Protein AF-A0A6G2VML5-F1 (afdb_monomer_lite)

Structure (mmCIF, N/CA/C/O backbone):
data_AF-A0A6G2VML5-F1
#
_entry.id   AF-A0A6G2VML5-F1
#
loop_
_atom_site.group_PDB
_atom_site.id
_atom_site.type_symbol
_atom_site.label_atom_id
_atom_site.label_alt_id
_atom_site.label_comp_id
_atom_site.label_asym_id
_atom_site.label_entity_id
_atom_site.label_seq_id
_atom_site.pdbx_PDB_ins_code
_atom_site.Cartn_x
_atom_site.Cartn_y
_atom_site.Cartn_z
_atom_site.occupancy
_atom_site.B_iso_or_equiv
_atom_site.auth_seq_id
_atom_site.auth_comp_id
_atom_site.auth_asym_id
_atom_site.auth_atom_id
_atom_site.pdbx_PDB_model_num
ATOM 1 N N . MET A 1 1 ? -10.373 12.331 3.308 1.00 63.06 1 MET A N 1
ATOM 2 C CA . MET A 1 1 ? -8.953 11.933 3.140 1.00 63.06 1 MET A CA 1
ATOM 3 C C . MET A 1 1 ? -8.837 10.453 2.807 1.00 63.06 1 MET A C 1
ATOM 5 O O . MET A 1 1 ? -8.135 10.138 1.860 1.00 63.06 1 MET A O 1
ATOM 9 N N . THR A 1 2 ? -9.532 9.562 3.528 1.00 75.50 2 THR A N 1
ATOM 10 C CA . THR A 1 2 ? -9.584 8.127 3.188 1.00 75.50 2 THR A CA 1
ATOM 11 C C . THR A 1 2 ? -10.146 7.886 1.785 1.00 75.50 2 THR A C 1
ATOM 13 O O . THR A 1 2 ? -9.467 7.240 1.001 1.00 75.50 2 THR A O 1
ATOM 16 N N . ASP A 1 3 ? -11.272 8.512 1.429 1.00 78.31 3 ASP A N 1
ATOM 17 C CA . ASP A 1 3 ? -11.913 8.348 0.109 1.00 78.31 3 ASP A CA 1
ATOM 18 C C . ASP A 1 3 ? -10.966 8.708 -1.051 1.00 78.31 3 ASP A C 1
ATOM 20 O O . ASP A 1 3 ? -10.845 7.991 -2.034 1.00 78.31 3 ASP A O 1
ATOM 24 N N . THR A 1 4 ? -10.180 9.777 -0.889 1.00 89.25 4 THR A N 1
ATOM 25 C CA . THR A 1 4 ? -9.179 10.193 -1.883 1.00 89.25 4 THR A CA 1
ATOM 26 C C . THR A 1 4 ? -8.048 9.174 -2.046 1.00 89.25 4 THR A C 1
ATOM 28 O O . THR A 1 4 ? -7.523 9.011 -3.144 1.00 89.25 4 THR A O 1
ATOM 31 N N . LEU A 1 5 ? -7.638 8.507 -0.964 1.00 92.62 5 LEU A N 1
ATOM 32 C CA . LEU A 1 5 ? -6.581 7.496 -1.004 1.00 92.62 5 LEU A CA 1
ATOM 33 C C . LEU A 1 5 ? -7.091 6.168 -1.576 1.00 92.62 5 LEU A C 1
ATOM 35 O O . LEU A 1 5 ? -6.354 5.511 -2.305 1.00 92.62 5 LEU A O 1
ATOM 39 N N . GLU A 1 6 ? -8.341 5.807 -1.289 1.00 93.62 6 GLU A N 1
ATOM 40 C CA . GLU A 1 6 ? -9.025 4.662 -1.901 1.00 93.62 6 GLU A CA 1
ATOM 41 C C . GLU A 1 6 ? -9.115 4.844 -3.422 1.00 93.62 6 GLU A C 1
ATOM 43 O O . GLU A 1 6 ? -8.629 3.992 -4.164 1.00 93.62 6 GLU A O 1
ATOM 48 N N . ASP A 1 7 ? -9.552 6.018 -3.886 1.00 95.31 7 ASP A N 1
ATOM 49 C CA . ASP A 1 7 ? -9.582 6.359 -5.313 1.00 95.31 7 ASP A CA 1
ATOM 50 C C . ASP A 1 7 ? -8.197 6.287 -5.983 1.00 95.31 7 ASP A C 1
ATOM 52 O O . ASP A 1 7 ? -8.056 5.869 -7.137 1.00 95.31 7 ASP A O 1
ATOM 56 N N . VAL A 1 8 ? -7.150 6.750 -5.290 1.00 95.44 8 VAL A N 1
ATOM 57 C CA . VAL A 1 8 ? -5.769 6.676 -5.792 1.00 95.44 8 VAL A CA 1
ATOM 58 C C . VAL A 1 8 ? -5.306 5.226 -5.878 1.00 95.44 8 VAL A C 1
ATOM 60 O O . VAL A 1 8 ? -4.701 4.856 -6.884 1.00 95.44 8 VAL A O 1
ATOM 63 N N . LEU A 1 9 ? -5.594 4.412 -4.863 1.00 96.06 9 LEU A N 1
ATOM 64 C CA . LEU A 1 9 ? -5.232 3.000 -4.846 1.00 96.06 9 LEU A CA 1
ATOM 65 C C . LEU A 1 9 ? -5.951 2.223 -5.956 1.00 96.06 9 LEU A C 1
ATOM 67 O O . LEU A 1 9 ? -5.318 1.405 -6.623 1.00 96.06 9 LEU A O 1
ATOM 71 N N . ASP A 1 10 ? -7.225 2.505 -6.211 1.00 96.69 10 ASP A N 1
ATOM 72 C CA . ASP A 1 10 ? -7.981 1.844 -7.277 1.00 96.69 10 ASP A CA 1
ATOM 73 C C . ASP A 1 10 ? -7.445 2.208 -8.664 1.00 96.69 10 ASP A C 1
ATOM 75 O O . ASP A 1 10 ? -7.215 1.328 -9.499 1.00 96.69 10 ASP A O 1
ATOM 79 N N . ARG A 1 11 ? -7.125 3.489 -8.895 1.00 96.56 11 ARG A N 1
ATOM 80 C CA . ARG A 1 11 ? -6.435 3.912 -10.125 1.00 96.56 11 ARG A CA 1
ATOM 81 C C . ARG A 1 11 ? -5.059 3.266 -10.262 1.00 96.56 11 ARG A C 1
ATOM 83 O O . ARG A 1 11 ? -4.695 2.843 -11.357 1.00 96.56 11 ARG A O 1
ATOM 90 N N . ALA A 1 12 ? -4.302 3.173 -9.171 1.00 95.81 12 ALA A N 1
ATOM 91 C CA . ALA A 1 12 ? -2.993 2.534 -9.162 1.00 95.81 12 ALA A CA 1
ATOM 92 C C . ALA A 1 12 ? -3.096 1.043 -9.513 1.00 95.81 12 ALA A C 1
ATOM 94 O O . ALA A 1 12 ? -2.361 0.573 -10.372 1.00 95.81 12 ALA A O 1
ATOM 95 N N . ARG A 1 13 ? -4.051 0.309 -8.933 1.00 95.00 13 ARG A N 1
ATOM 96 C CA . ARG A 1 13 ? -4.291 -1.111 -9.244 1.00 95.00 13 ARG A CA 1
ATOM 97 C C . ARG A 1 13 ? -4.687 -1.350 -10.700 1.00 95.00 13 ARG A C 1
ATOM 99 O O . ARG A 1 13 ? -4.361 -2.401 -11.238 1.00 95.00 13 ARG A O 1
ATOM 106 N N . ALA A 1 14 ? -5.376 -0.395 -11.322 1.00 95.88 14 ALA A N 1
ATOM 107 C CA . ALA A 1 14 ? -5.757 -0.479 -12.729 1.00 95.88 14 ALA A CA 1
ATOM 108 C C . ALA A 1 14 ? -4.618 -0.101 -13.694 1.00 95.88 14 ALA A C 1
ATOM 110 O O . ALA A 1 14 ? -4.573 -0.613 -14.810 1.00 95.88 14 ALA A O 1
ATOM 111 N N . GLY A 1 15 ? -3.735 0.821 -13.294 1.00 95.88 15 GLY A N 1
ATOM 112 C CA . GLY A 1 15 ? -2.729 1.417 -14.183 1.00 95.88 15 GLY A CA 1
ATOM 113 C C . GLY A 1 15 ? -1.291 0.939 -13.981 1.00 95.88 15 GLY A C 1
ATOM 114 O O . GLY A 1 15 ? -0.473 1.108 -14.881 1.00 95.88 15 GLY A O 1
ATOM 115 N N . ILE A 1 16 ? -0.963 0.373 -12.820 1.00 97.25 16 ILE A N 1
ATOM 116 C CA . ILE A 1 16 ? 0.393 -0.069 -12.484 1.00 97.25 16 ILE A CA 1
ATOM 117 C C . ILE A 1 16 ? 0.533 -1.563 -12.767 1.00 97.25 16 ILE A C 1
ATOM 119 O O . ILE A 1 16 ? -0.226 -2.382 -12.247 1.00 97.25 16 ILE A O 1
ATOM 123 N N . ASP A 1 17 ? 1.558 -1.925 -13.537 1.00 95.50 17 ASP A N 1
ATOM 124 C CA . ASP A 1 17 ? 1.925 -3.322 -13.744 1.00 95.50 17 ASP A CA 1
ATOM 125 C C . ASP A 1 17 ? 2.577 -3.909 -12.482 1.00 95.50 17 ASP A C 1
ATOM 127 O O . ASP A 1 17 ? 3.747 -3.671 -12.176 1.00 95.50 17 ASP A O 1
ATOM 131 N N . ARG A 1 18 ? 1.804 -4.710 -11.744 1.00 93.69 18 ARG A N 1
ATOM 132 C CA . ARG A 1 18 ? 2.261 -5.404 -10.530 1.00 93.69 18 ARG A CA 1
ATOM 133 C C . ARG A 1 18 ? 3.188 -6.589 -10.809 1.00 93.69 18 ARG A C 1
ATOM 135 O O . ARG A 1 18 ? 3.782 -7.125 -9.876 1.00 93.69 18 ARG A O 1
ATOM 142 N N . SER A 1 19 ? 3.333 -7.014 -12.065 1.00 95.06 19 SER A N 1
ATOM 143 C CA . SER A 1 19 ? 4.344 -8.013 -12.428 1.00 95.06 19 SER A CA 1
ATOM 144 C C . SER A 1 19 ? 5.765 -7.434 -12.351 1.00 95.06 19 SER A C 1
ATOM 146 O O . SER A 1 19 ? 6.741 -8.166 -12.136 1.00 95.06 19 SER A O 1
ATOM 148 N N . GLU A 1 20 ? 5.891 -6.106 -12.441 1.00 95.94 20 GLU A N 1
ATOM 149 C CA . GLU A 1 20 ? 7.138 -5.400 -12.205 1.00 95.94 20 GLU A CA 1
ATOM 150 C C . GLU A 1 20 ? 7.365 -5.114 -10.720 1.00 95.94 20 GLU A C 1
ATOM 152 O O . GLU A 1 20 ? 6.481 -4.688 -9.981 1.00 95.94 20 GLU A O 1
ATOM 157 N N . ALA A 1 21 ? 8.615 -5.272 -10.278 1.00 97.00 21 ALA A N 1
ATOM 158 C CA . ALA A 1 21 ? 8.980 -5.070 -8.879 1.00 97.00 21 ALA A CA 1
ATOM 159 C C . ALA A 1 21 ? 8.771 -3.618 -8.404 1.00 97.00 21 ALA A C 1
ATOM 161 O O . ALA A 1 21 ? 8.423 -3.393 -7.250 1.00 97.00 21 ALA A O 1
ATOM 162 N N . LEU A 1 22 ? 8.965 -2.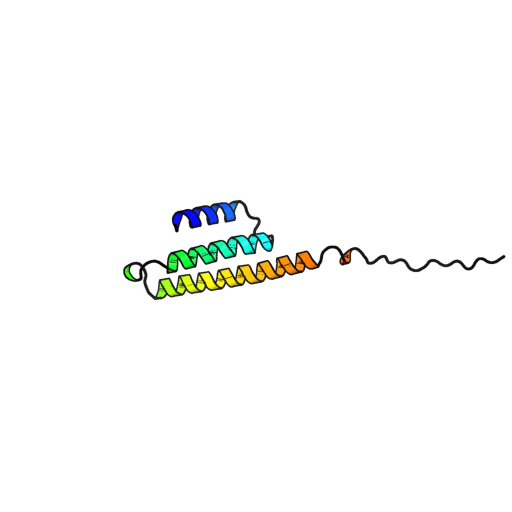627 -9.283 1.00 97.19 22 LEU A N 1
ATOM 163 C CA . LEU A 1 22 ? 8.682 -1.232 -8.942 1.00 97.19 22 LEU A CA 1
ATOM 164 C C . LEU A 1 22 ? 7.173 -0.986 -8.824 1.00 97.19 22 LEU A C 1
ATOM 166 O O . LEU A 1 22 ? 6.743 -0.317 -7.887 1.00 97.19 22 LEU A O 1
ATOM 170 N N . GLY A 1 2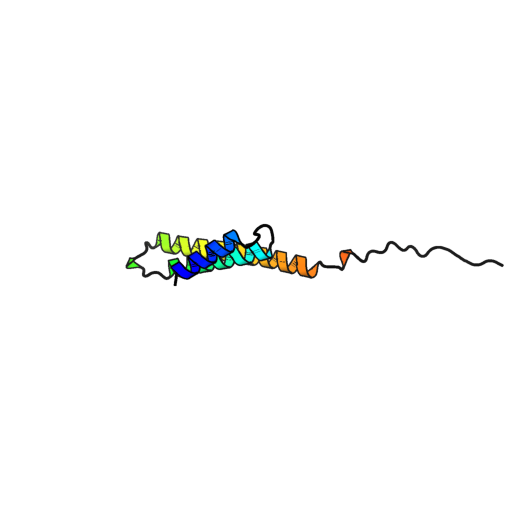3 ? 6.382 -1.562 -9.732 1.00 97.50 23 GLY A N 1
ATOM 171 C CA . GLY A 1 23 ? 4.930 -1.444 -9.697 1.00 97.50 23 GLY A CA 1
ATOM 172 C C . GLY A 1 23 ? 4.317 -2.087 -8.452 1.00 97.50 23 GLY A C 1
ATOM 173 O O . GLY A 1 23 ? 3.518 -1.458 -7.758 1.00 97.50 23 GLY A O 1
ATOM 174 N N . GLU A 1 24 ? 4.766 -3.290 -8.087 1.00 98.31 24 GLU A N 1
ATOM 175 C CA . GLU A 1 24 ? 4.349 -3.941 -6.839 1.00 98.31 24 GLU A CA 1
ATOM 176 C C . GLU A 1 24 ? 4.717 -3.101 -5.608 1.00 98.31 24 GLU A C 1
ATOM 178 O O . GLU A 1 24 ? 3.900 -2.941 -4.701 1.00 98.31 24 GLU A O 1
ATOM 183 N N . ALA A 1 25 ? 5.914 -2.500 -5.586 1.00 98.38 25 ALA A N 1
ATOM 184 C CA . ALA A 1 25 ? 6.319 -1.631 -4.486 1.00 98.38 25 ALA A CA 1
ATOM 185 C C . ALA A 1 25 ? 5.396 -0.412 -4.336 1.00 98.38 25 ALA A C 1
ATOM 187 O O . ALA A 1 25 ? 5.001 -0.075 -3.220 1.00 98.38 25 ALA A O 1
ATOM 188 N N . GLN A 1 26 ? 5.026 0.231 -5.445 1.00 98.19 26 GLN A N 1
ATOM 189 C CA . GLN A 1 26 ? 4.139 1.396 -5.445 1.00 98.19 26 GLN A CA 1
ATOM 190 C C . GLN A 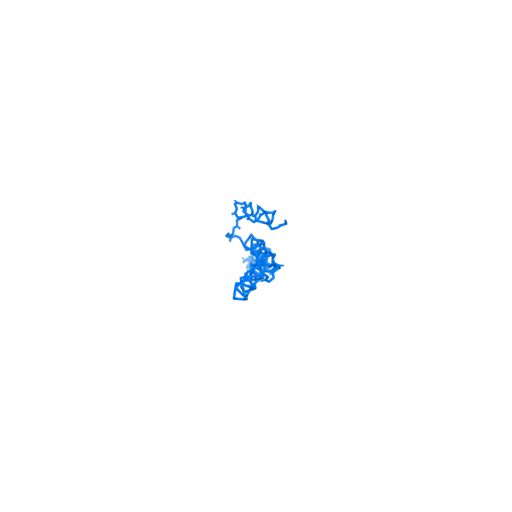1 26 ? 2.746 1.054 -4.904 1.00 98.19 26 GLN A C 1
ATOM 192 O O . GLN A 1 26 ? 2.238 1.761 -4.032 1.00 98.19 26 GLN A O 1
ATOM 197 N N . VAL A 1 27 ? 2.146 -0.042 -5.378 1.00 98.25 27 VAL A N 1
ATOM 198 C CA . VAL A 1 27 ? 0.819 -0.478 -4.914 1.00 98.25 27 VAL A CA 1
ATOM 199 C C . VAL A 1 27 ? 0.861 -0.859 -3.434 1.00 98.25 27 VAL A C 1
ATOM 201 O O . VAL A 1 27 ? 0.020 -0.394 -2.666 1.00 98.25 27 VAL A O 1
ATOM 204 N N . ALA A 1 28 ? 1.876 -1.610 -3.003 1.00 98.44 28 ALA A N 1
ATOM 205 C CA . ALA A 1 28 ? 2.021 -2.016 -1.608 1.00 98.44 28 ALA A CA 1
ATOM 206 C C . ALA A 1 28 ? 2.198 -0.817 -0.649 1.00 98.44 28 ALA A C 1
ATOM 208 O O . ALA A 1 28 ? 1.666 -0.829 0.462 1.00 98.44 28 ALA A O 1
ATOM 209 N N . VAL A 1 29 ? 2.881 0.259 -1.066 1.00 98.50 29 VAL A N 1
ATOM 210 C CA . VAL A 1 29 ? 2.966 1.502 -0.269 1.00 98.50 29 VAL A CA 1
ATOM 211 C C . VAL A 1 29 ? 1.592 2.150 -0.092 1.00 98.50 29 VAL A C 1
ATOM 213 O O . VAL A 1 29 ? 1.260 2.589 1.010 1.00 98.50 29 VAL A O 1
ATOM 216 N N . LEU A 1 30 ? 0.781 2.202 -1.151 1.00 98.00 30 LEU A N 1
ATOM 217 C CA . LEU A 1 30 ? -0.566 2.774 -1.086 1.00 98.00 30 LEU A CA 1
ATOM 218 C C . LEU A 1 30 ? -1.497 1.931 -0.204 1.00 98.00 30 LEU A C 1
ATOM 220 O O . LEU A 1 30 ? -2.257 2.489 0.586 1.00 98.00 30 LEU A O 1
ATOM 224 N N . GLU A 1 31 ? -1.396 0.603 -0.280 1.00 98.00 31 GLU A N 1
ATOM 225 C CA . GLU A 1 31 ? -2.128 -0.317 0.599 1.00 98.00 31 GLU A CA 1
ATOM 226 C C . GLU A 1 31 ? -1.733 -0.112 2.069 1.00 98.00 31 GLU A C 1
ATOM 228 O O . GLU A 1 31 ? -2.607 0.014 2.927 1.00 98.00 31 GLU A O 1
ATOM 233 N N . ALA A 1 32 ? -0.434 0.022 2.361 1.00 98.38 32 ALA A N 1
ATOM 234 C CA . ALA A 1 32 ? 0.040 0.327 3.710 1.00 98.38 32 ALA A CA 1
ATOM 235 C C . ALA A 1 32 ? -0.501 1.669 4.227 1.00 98.38 32 ALA A C 1
ATOM 237 O O . ALA A 1 32 ? -0.987 1.756 5.357 1.00 98.38 32 ALA A O 1
ATOM 238 N N . ALA A 1 33 ? -0.439 2.712 3.396 1.00 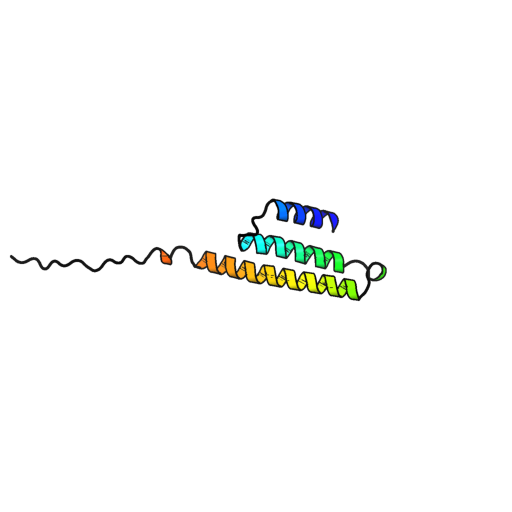97.44 33 ALA A N 1
ATOM 239 C CA . ALA A 1 33 ? -0.957 4.030 3.739 1.00 97.44 33 ALA A CA 1
ATOM 240 C C . ALA A 1 33 ? -2.463 3.980 4.035 1.00 97.44 33 ALA A C 1
ATOM 242 O O . ALA A 1 33 ? -2.918 4.593 5.002 1.00 97.44 33 ALA A O 1
ATOM 243 N N . LEU A 1 34 ? -3.232 3.220 3.249 1.00 96.56 34 LEU A N 1
ATOM 244 C CA . LEU A 1 34 ? -4.669 3.078 3.450 1.00 96.56 34 LEU A CA 1
ATOM 245 C C . LEU A 1 34 ? -4.990 2.382 4.776 1.00 96.56 34 LEU A C 1
ATOM 247 O O . LEU A 1 34 ? -5.818 2.894 5.535 1.00 96.56 34 LEU A O 1
ATOM 251 N N . SER A 1 35 ? -4.318 1.272 5.091 1.00 97.00 35 SER A N 1
ATOM 252 C CA . SER A 1 35 ? -4.521 0.573 6.366 1.00 97.00 35 SER A CA 1
ATOM 253 C C . SER A 1 35 ? -4.158 1.461 7.565 1.00 97.00 35 SER A C 1
ATOM 255 O O . SER A 1 35 ? -4.909 1.496 8.537 1.00 97.00 35 SER A O 1
ATOM 257 N N . LEU A 1 36 ? -3.093 2.272 7.482 1.00 96.25 36 LEU A N 1
ATOM 258 C CA . LEU A 1 36 ? -2.733 3.239 8.533 1.00 96.25 36 LEU A CA 1
ATOM 259 C C . LEU A 1 36 ? -3.765 4.362 8.693 1.00 96.25 36 LEU A C 1
ATOM 261 O O . LEU A 1 36 ? -4.140 4.707 9.814 1.00 96.25 36 LEU A O 1
ATOM 265 N N . VAL A 1 37 ? -4.258 4.923 7.587 1.00 94.94 37 VAL A N 1
ATOM 266 C CA . VAL A 1 37 ? -5.312 5.949 7.626 1.00 94.94 37 VAL A CA 1
ATOM 267 C C . VAL A 1 37 ? -6.589 5.376 8.241 1.00 94.94 37 VAL A C 1
ATOM 269 O O . VAL A 1 37 ? -7.224 6.041 9.059 1.00 94.94 37 VAL A O 1
ATOM 272 N N . ARG A 1 38 ? -6.957 4.136 7.905 1.00 92.88 38 ARG A N 1
ATOM 273 C CA . ARG A 1 38 ? -8.102 3.449 8.519 1.00 92.88 38 ARG A CA 1
ATOM 274 C C . ARG A 1 38 ? -7.878 3.181 10.010 1.00 92.88 38 ARG A C 1
ATOM 276 O O . ARG A 1 38 ? -8.804 3.403 10.783 1.00 92.88 38 ARG A O 1
ATOM 283 N N . ALA A 1 39 ? -6.668 2.792 10.416 1.00 92.62 39 ALA A N 1
ATOM 284 C CA . ALA A 1 39 ? -6.310 2.573 11.821 1.00 92.62 39 ALA A CA 1
ATOM 285 C C . ALA A 1 39 ? -6.315 3.875 12.642 1.00 92.62 39 ALA A C 1
ATOM 287 O O . ALA A 1 39 ? -6.593 3.860 13.833 1.00 92.62 39 ALA A O 1
ATOM 288 N N . SER A 1 40 ? -6.061 5.026 12.011 1.00 90.44 40 SER A N 1
ATOM 289 C CA . SER A 1 40 ? -6.111 6.331 12.688 1.00 90.44 40 SER A CA 1
ATOM 290 C C . SER A 1 40 ? -7.527 6.808 13.046 1.00 90.44 40 SER A C 1
ATOM 292 O O . SER A 1 40 ? -7.684 7.870 13.654 1.00 90.44 40 SER A O 1
ATOM 294 N N . ARG A 1 41 ? -8.573 6.058 12.664 1.00 86.12 41 ARG A N 1
ATOM 295 C CA . ARG A 1 41 ? -9.955 6.394 13.020 1.00 86.12 41 ARG A CA 1
ATOM 296 C C . ARG A 1 41 ? -10.148 6.324 14.544 1.00 86.12 41 ARG A C 1
ATOM 298 O O . ARG A 1 41 ? -9.495 5.529 15.214 1.00 86.12 41 ARG A O 1
ATOM 305 N N . PRO A 1 42 ? -11.038 7.156 15.118 1.00 79.06 42 PRO A N 1
ATOM 306 C CA . PRO A 1 42 ? -11.219 7.222 16.565 1.00 79.06 42 PRO A CA 1
ATOM 307 C C . PRO A 1 42 ? -11.558 5.849 17.175 1.00 79.06 42 PRO A C 1
ATOM 309 O O . PRO A 1 42 ? -12.362 5.128 16.586 1.00 79.06 42 PRO A O 1
ATOM 312 N N . PRO A 1 43 ? -11.069 5.514 18.386 1.00 66.75 43 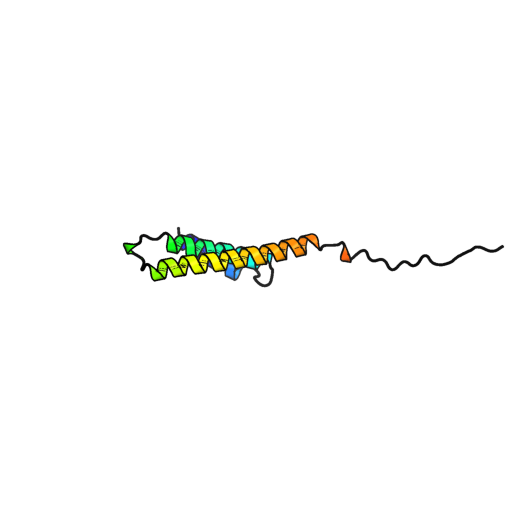PRO A N 1
ATOM 313 C CA . PRO A 1 43 ? -11.321 4.216 19.028 1.00 66.75 43 PRO A CA 1
ATOM 314 C C . PRO A 1 43 ? -12.805 3.888 19.245 1.00 66.75 43 PRO A C 1
ATOM 316 O O . PRO A 1 43 ? -13.190 2.729 19.262 1.00 66.75 43 PRO A O 1
ATOM 319 N N . LEU A 1 44 ? -13.668 4.902 19.380 1.00 71.31 44 LEU A N 1
ATOM 320 C CA . LEU A 1 44 ? -15.122 4.703 19.481 1.00 71.31 44 LEU A CA 1
ATOM 321 C C . LEU A 1 44 ? -15.748 4.172 18.179 1.00 71.31 44 LEU A C 1
ATOM 323 O O . LEU A 1 44 ? -16.876 3.690 18.197 1.00 71.31 44 LEU A O 1
ATOM 327 N N . ALA A 1 45 ? -15.026 4.267 17.063 1.00 73.69 45 ALA A N 1
ATOM 328 C CA . ALA A 1 45 ? -15.433 3.779 15.753 1.00 73.69 45 ALA A CA 1
ATOM 329 C C . ALA A 1 45 ? -14.767 2.443 15.376 1.00 73.69 45 ALA A C 1
ATOM 331 O O . ALA A 1 45 ? -14.986 1.981 14.260 1.00 73.69 45 ALA A O 1
ATOM 332 N N . GLN A 1 46 ? -13.945 1.845 16.255 1.00 82.62 46 GLN A N 1
ATOM 333 C CA . GLN A 1 46 ? -13.143 0.672 15.904 1.00 82.62 46 GLN A CA 1
ATOM 334 C C . GLN A 1 46 ? -12.862 -0.249 17.098 1.00 82.62 46 GLN A C 1
ATOM 336 O O . GLN A 1 46 ? -12.388 0.179 18.150 1.00 82.62 46 GLN A O 1
ATOM 341 N N . ALA A 1 47 ? -13.095 -1.550 16.920 1.00 89.38 47 ALA A N 1
ATOM 342 C CA . ALA A 1 47 ? -12.731 -2.539 17.931 1.00 89.38 47 ALA A CA 1
ATOM 343 C C . ALA A 1 47 ? -11.193 -2.658 18.062 1.00 89.38 47 ALA A C 1
ATOM 345 O O . ALA A 1 47 ? -10.489 -2.599 17.052 1.00 89.38 47 ALA A O 1
ATOM 346 N N . PRO A 1 48 ? -10.631 -2.913 19.263 1.00 88.94 48 PRO A N 1
ATOM 347 C CA . PRO A 1 48 ? -9.181 -3.073 19.434 1.00 88.94 48 PRO A CA 1
ATOM 348 C C . PRO A 1 48 ? -8.553 -4.157 18.542 1.00 88.94 48 PRO A C 1
ATOM 350 O O . PRO A 1 48 ? -7.414 -4.013 18.100 1.00 88.94 48 PRO A O 1
ATOM 353 N N . SER A 1 49 ? -9.292 -5.236 18.260 1.00 92.25 49 SER A N 1
ATOM 354 C CA . SER A 1 49 ? -8.862 -6.306 17.353 1.00 92.25 49 SER A CA 1
ATOM 355 C C . SER A 1 49 ? -8.760 -5.835 15.902 1.00 92.25 49 SER A C 1
ATOM 357 O O . SER A 1 49 ? -7.777 -6.143 15.238 1.00 92.25 49 SER A O 1
ATOM 359 N N . GLU A 1 50 ? -9.728 -5.041 15.444 1.00 92.62 50 GLU A N 1
ATOM 360 C CA . GLU A 1 50 ? -9.758 -4.463 14.097 1.00 92.62 50 GLU A CA 1
ATOM 361 C C . GLU A 1 50 ? -8.606 -3.464 13.908 1.00 92.62 50 GLU A C 1
ATOM 363 O O . GLU A 1 50 ? -7.895 -3.506 12.906 1.00 92.62 50 GLU A O 1
ATOM 368 N N . HIS A 1 51 ? -8.333 -2.632 14.919 1.00 93.00 51 HIS A N 1
ATOM 369 C CA . HIS A 1 51 ? -7.167 -1.745 14.911 1.00 93.00 51 HIS A CA 1
ATOM 370 C C . HIS A 1 51 ? -5.853 -2.535 14.781 1.00 93.00 51 HIS A C 1
ATOM 372 O O . HIS A 1 51 ? -4.992 -2.211 13.962 1.00 93.00 51 HIS A O 1
ATOM 378 N N . ALA A 1 52 ? -5.700 -3.620 15.548 1.00 94.69 52 ALA A N 1
ATOM 379 C CA . ALA A 1 52 ? -4.524 -4.483 15.463 1.00 94.69 52 ALA A CA 1
ATOM 380 C C . ALA A 1 52 ? -4.416 -5.229 14.118 1.00 94.69 52 ALA A C 1
ATOM 382 O O . ALA A 1 52 ? -3.308 -5.533 13.672 1.00 94.69 52 ALA A O 1
ATOM 383 N N . GLU A 1 53 ? -5.531 -5.554 13.466 1.00 96.69 53 GLU A N 1
ATOM 384 C CA . GLU A 1 53 ? -5.551 -6.123 12.113 1.00 96.69 53 GLU A CA 1
ATOM 385 C C . GLU A 1 53 ? -5.065 -5.114 11.077 1.00 96.69 53 GLU A C 1
ATOM 387 O O . GLU A 1 53 ? -4.124 -5.423 10.349 1.00 96.69 53 GLU A O 1
ATOM 392 N N . LEU A 1 54 ? -5.578 -3.884 11.096 1.00 96.88 54 LEU A N 1
ATOM 393 C CA . LEU A 1 54 ? -5.140 -2.827 10.180 1.00 96.88 54 LEU A CA 1
ATOM 394 C C . LEU A 1 54 ? -3.649 -2.499 10.331 1.00 96.88 54 LEU A C 1
ATOM 396 O O . LEU A 1 54 ? -2.948 -2.310 9.337 1.00 96.88 54 LEU A O 1
ATOM 400 N N . LEU A 1 55 ? -3.127 -2.481 11.560 1.00 97.50 55 LEU A N 1
ATOM 401 C CA . LEU A 1 55 ? -1.689 -2.301 11.784 1.00 97.50 55 LEU A CA 1
ATOM 402 C C . LEU A 1 55 ? -0.866 -3.480 11.245 1.00 97.50 55 LEU A C 1
ATOM 404 O O . LEU A 1 55 ? 0.220 -3.275 10.698 1.00 97.50 55 LEU A O 1
ATOM 408 N N . ARG A 1 56 ? -1.367 -4.715 11.369 1.00 98.25 56 ARG A N 1
ATOM 409 C CA . ARG A 1 56 ? -0.708 -5.903 10.802 1.00 98.25 56 ARG A CA 1
ATOM 410 C C . ARG A 1 56 ? -0.726 -5.890 9.277 1.00 98.25 56 ARG A C 1
ATOM 412 O O . ARG A 1 56 ? 0.301 -6.193 8.674 1.00 98.25 56 ARG A O 1
ATOM 419 N N . GLU A 1 57 ? -1.841 -5.505 8.666 1.00 98.38 57 GLU A N 1
ATOM 420 C CA . GLU A 1 57 ? -1.947 -5.305 7.219 1.00 98.38 57 GLU A CA 1
ATOM 421 C C . GLU A 1 57 ? -0.961 -4.241 6.740 1.00 98.38 57 GLU A C 1
ATOM 423 O O . GLU A 1 57 ? -0.185 -4.494 5.821 1.00 98.38 57 GLU A O 1
ATOM 428 N N . ALA A 1 58 ? -0.909 -3.092 7.421 1.00 98.38 58 ALA A N 1
ATOM 429 C CA . ALA A 1 58 ? 0.040 -2.036 7.098 1.00 98.38 58 ALA A CA 1
ATOM 430 C C . ALA A 1 58 ? 1.492 -2.542 7.139 1.00 98.38 58 ALA A C 1
ATOM 432 O O . ALA A 1 58 ? 2.255 -2.311 6.201 1.00 98.38 58 ALA A O 1
ATOM 433 N N . LEU A 1 59 ? 1.875 -3.281 8.186 1.00 98.62 59 LEU A N 1
ATOM 434 C CA . LEU A 1 59 ? 3.213 -3.870 8.304 1.00 98.62 59 LEU A CA 1
ATOM 435 C C . LEU A 1 59 ? 3.508 -4.893 7.198 1.00 98.62 59 LEU A C 1
ATOM 437 O O . LEU A 1 59 ? 4.619 -4.909 6.658 1.00 98.62 59 LEU A O 1
ATOM 441 N N . ALA A 1 60 ? 2.536 -5.735 6.845 1.00 98.62 60 ALA A N 1
ATOM 442 C CA . ALA A 1 60 ? 2.680 -6.705 5.764 1.00 98.62 60 ALA A CA 1
ATOM 443 C C . ALA A 1 60 ? 2.910 -6.007 4.414 1.00 98.62 60 ALA A C 1
ATOM 445 O O . ALA A 1 60 ? 3.836 -6.374 3.683 1.00 98.62 60 ALA A O 1
ATOM 446 N N . SER A 1 61 ? 2.145 -4.954 4.130 1.00 98.69 61 SER A N 1
ATOM 447 C CA . SER A 1 61 ? 2.273 -4.153 2.913 1.00 98.69 61 SER A CA 1
ATOM 448 C C . SER A 1 61 ? 3.600 -3.383 2.861 1.00 98.69 61 SER A C 1
ATOM 450 O O . SER A 1 61 ? 4.281 -3.402 1.837 1.00 98.69 61 SER A O 1
ATOM 452 N N . VAL A 1 62 ? 4.071 -2.810 3.977 1.00 98.81 62 VAL A N 1
ATOM 453 C CA . VAL A 1 62 ? 5.414 -2.191 4.057 1.00 98.81 62 VAL A CA 1
ATOM 454 C C . VAL A 1 62 ? 6.521 -3.212 3.781 1.00 98.81 62 VAL A C 1
ATOM 456 O O . VAL A 1 62 ? 7.487 -2.916 3.067 1.00 98.81 62 VAL A O 1
ATOM 459 N N . ARG A 1 63 ? 6.395 -4.431 4.319 1.00 98.75 63 ARG A N 1
ATOM 460 C CA . ARG A 1 63 ? 7.350 -5.512 4.049 1.00 98.75 63 ARG A CA 1
ATOM 461 C C . ARG A 1 63 ? 7.363 -5.873 2.564 1.00 98.75 63 ARG A C 1
ATOM 463 O O . ARG A 1 63 ? 8.448 -5.990 1.995 1.00 98.75 63 ARG A O 1
ATOM 470 N N . ALA A 1 64 ? 6.193 -6.021 1.943 1.00 98.50 64 ALA A N 1
ATOM 471 C CA . ALA A 1 64 ? 6.078 -6.283 0.509 1.00 98.50 64 ALA A CA 1
ATOM 472 C C . ALA A 1 64 ? 6.741 -5.169 -0.315 1.00 98.50 64 ALA A C 1
ATOM 474 O O . ALA A 1 64 ? 7.605 -5.457 -1.145 1.00 98.50 64 ALA A O 1
ATOM 475 N N . ALA A 1 65 ? 6.444 -3.904 -0.000 1.00 98.69 65 ALA A N 1
ATOM 476 C CA . ALA A 1 65 ? 7.047 -2.747 -0.654 1.00 98.69 65 ALA A CA 1
ATOM 477 C C . ALA A 1 65 ? 8.577 -2.732 -0.536 1.00 98.69 65 ALA A C 1
ATOM 479 O O . ALA A 1 65 ? 9.278 -2.488 -1.519 1.00 98.69 65 ALA A O 1
ATOM 480 N N . THR A 1 66 ? 9.109 -3.038 0.650 1.00 98.75 66 THR A N 1
ATOM 481 C CA . THR A 1 66 ? 10.557 -3.077 0.901 1.00 98.75 66 THR A CA 1
ATOM 482 C C . THR A 1 66 ? 11.236 -4.168 0.075 1.00 98.75 66 THR A C 1
ATOM 484 O O . THR A 1 66 ? 12.255 -3.915 -0.570 1.00 98.75 66 THR A O 1
ATOM 487 N N . VAL A 1 67 ? 10.663 -5.376 0.048 1.00 98.69 67 VAL A N 1
ATOM 488 C CA . VAL A 1 67 ? 11.193 -6.499 -0.742 1.00 98.69 67 VAL A CA 1
ATOM 489 C C . VAL A 1 67 ? 11.157 -6.177 -2.235 1.00 98.69 67 VAL A C 1
ATOM 491 O O . VAL A 1 67 ? 12.170 -6.327 -2.920 1.00 98.69 67 VAL A O 1
ATOM 494 N N . ALA A 1 68 ? 10.020 -5.695 -2.734 1.00 98.44 68 ALA A N 1
ATOM 495 C CA . ALA A 1 68 ? 9.837 -5.345 -4.136 1.00 98.44 68 ALA A CA 1
ATOM 496 C C . ALA A 1 68 ? 10.795 -4.214 -4.566 1.00 98.44 68 ALA A C 1
ATOM 498 O O . ALA A 1 68 ? 11.477 -4.326 -5.588 1.00 98.44 68 ALA A O 1
ATOM 499 N N . THR A 1 69 ? 10.981 -3.198 -3.718 1.00 98.50 69 THR A N 1
ATOM 500 C CA . THR A 1 69 ? 11.983 -2.139 -3.925 1.00 98.50 69 THR A CA 1
ATOM 501 C C . THR A 1 69 ? 13.403 -2.705 -3.967 1.00 98.50 69 THR A C 1
ATOM 503 O O . THR A 1 69 ? 14.170 -2.369 -4.866 1.00 98.50 69 THR A O 1
ATOM 506 N N . GLY A 1 70 ? 13.763 -3.611 -3.052 1.00 98.12 70 GLY A N 1
ATOM 507 C CA . GLY A 1 70 ? 15.076 -4.267 -3.056 1.00 98.12 70 GLY A CA 1
ATOM 508 C C . GLY A 1 70 ? 15.348 -5.052 -4.345 1.00 98.12 70 GLY A C 1
ATOM 509 O O . GLY A 1 70 ? 16.456 -5.001 -4.893 1.00 98.12 70 GLY A O 1
ATOM 510 N N . ILE A 1 71 ? 14.327 -5.725 -4.886 1.00 97.50 71 ILE A N 1
ATOM 511 C CA . ILE A 1 71 ? 14.404 -6.401 -6.188 1.00 97.50 71 ILE A CA 1
ATOM 512 C C . ILE A 1 71 ? 14.607 -5.379 -7.312 1.00 97.50 71 ILE A C 1
ATOM 514 O O . ILE A 1 71 ? 15.490 -5.575 -8.151 1.00 97.50 71 ILE A O 1
ATOM 518 N N . ALA A 1 72 ? 13.831 -4.292 -7.328 1.00 96.38 72 ALA A N 1
ATOM 519 C CA . ALA A 1 72 ? 13.955 -3.232 -8.328 1.00 96.38 72 ALA A CA 1
ATOM 520 C C . ALA A 1 72 ? 15.363 -2.607 -8.321 1.00 96.38 72 ALA A C 1
ATOM 522 O O . ALA A 1 72 ? 15.995 -2.504 -9.373 1.00 96.38 72 ALA A O 1
ATOM 523 N N . VAL A 1 73 ? 15.904 -2.303 -7.137 1.00 96.94 73 VAL A N 1
ATOM 524 C CA . VAL A 1 73 ? 17.276 -1.805 -6.951 1.00 96.94 73 VAL A CA 1
ATOM 525 C C . VAL A 1 73 ? 18.298 -2.808 -7.480 1.00 96.94 73 VAL A C 1
ATOM 527 O O . VAL A 1 73 ? 19.180 -2.437 -8.252 1.00 96.94 73 VAL A O 1
ATOM 530 N N . THR A 1 74 ? 18.172 -4.086 -7.120 1.00 96.00 74 THR A N 1
ATOM 531 C CA . THR A 1 74 ? 19.093 -5.134 -7.588 1.00 96.00 74 THR A CA 1
ATOM 532 C C . THR A 1 74 ? 19.073 -5.261 -9.112 1.00 96.00 74 THR A C 1
ATOM 534 O O . THR A 1 74 ? 20.125 -5.422 -9.730 1.00 96.00 74 THR A O 1
ATOM 537 N N . ARG A 1 75 ? 17.894 -5.173 -9.742 1.00 92.81 75 ARG A N 1
ATOM 538 C CA . ARG A 1 75 ? 17.755 -5.202 -11.206 1.00 92.81 75 ARG A CA 1
ATOM 539 C C . ARG A 1 75 ? 18.390 -3.974 -11.857 1.00 92.81 75 ARG A C 1
ATOM 541 O O . ARG A 1 75 ? 19.124 -4.141 -12.826 1.00 92.81 75 ARG A O 1
ATOM 548 N N . ALA A 1 76 ? 18.185 -2.784 -11.293 1.00 92.12 76 ALA A N 1
ATOM 549 C CA . ALA A 1 76 ? 18.800 -1.550 -11.781 1.00 92.12 76 ALA A CA 1
ATOM 550 C C . ALA A 1 76 ? 20.338 -1.615 -11.747 1.00 92.12 76 ALA A C 1
ATOM 552 O O . ALA A 1 76 ? 20.990 -1.213 -12.705 1.00 92.12 76 ALA A O 1
ATOM 553 N N . HIS A 1 77 ? 20.918 -2.209 -10.696 1.00 88.38 77 HIS A N 1
ATOM 554 C CA . HIS A 1 77 ? 22.369 -2.412 -10.583 1.00 88.38 77 HIS A CA 1
ATOM 555 C C . HIS A 1 77 ? 22.922 -3.510 -11.509 1.00 88.38 77 HIS A C 1
ATOM 557 O O . HIS A 1 77 ? 24.128 -3.567 -11.736 1.00 88.38 77 HIS A O 1
ATOM 563 N N . ARG A 1 78 ? 22.074 -4.408 -12.032 1.00 81.44 78 ARG A N 1
ATOM 564 C CA . ARG A 1 78 ? 22.490 -5.522 -12.904 1.00 81.44 78 ARG A CA 1
ATOM 565 C C . ARG A 1 78 ? 22.524 -5.177 -14.400 1.00 81.44 78 ARG A C 1
ATOM 567 O O . ARG A 1 78 ? 23.010 -5.995 -15.180 1.00 81.44 78 ARG A O 1
ATOM 574 N N . GLY A 1 79 ? 22.066 -4.000 -14.826 1.00 61.78 79 GLY A N 1
ATOM 575 C CA . GLY A 1 79 ? 22.283 -3.528 -16.202 1.00 61.78 79 GLY A CA 1
ATOM 576 C C . GLY A 1 79 ? 23.634 -2.810 -16.364 1.00 61.78 79 GLY A C 1
ATOM 577 O O . GLY A 1 79 ? 24.108 -2.217 -15.401 1.00 61.78 79 GLY A O 1
ATOM 578 N N . PRO A 1 80 ? 24.276 -2.764 -17.549 1.00 53.50 80 PRO A N 1
ATOM 579 C CA . PRO A 1 80 ? 24.463 -3.760 -18.602 1.00 53.50 80 PRO A CA 1
ATOM 580 C C . PRO A 1 80 ? 25.852 -4.444 -18.490 1.00 53.50 80 PRO A C 1
ATOM 582 O O . PRO A 1 80 ? 26.522 -4.667 -19.493 1.00 53.50 80 PRO A O 1
ATOM 585 N N . VAL A 1 81 ? 26.342 -4.770 -17.287 1.00 52.84 81 VAL A N 1
ATOM 586 C CA . VAL A 1 81 ? 27.679 -5.399 -17.131 1.00 52.84 81 VAL A CA 1
ATOM 587 C C . VAL A 1 81 ? 27.692 -6.865 -17.603 1.00 52.84 81 VAL A C 1
ATOM 589 O O . VAL A 1 81 ? 28.724 -7.374 -18.026 1.00 52.84 81 VAL A O 1
ATOM 592 N N . ALA A 1 82 ? 26.535 -7.533 -17.654 1.00 51.22 82 ALA A N 1
ATOM 593 C CA . ALA A 1 82 ? 26.422 -8.898 -18.182 1.00 51.22 82 ALA A CA 1
ATOM 594 C C . ALA A 1 82 ? 26.504 -8.995 -19.724 1.00 51.22 82 ALA A C 1
ATOM 596 O O . ALA A 1 82 ? 26.608 -10.098 -20.253 1.00 51.22 82 ALA A O 1
ATOM 597 N N . ALA A 1 83 ? 26.488 -7.867 -20.450 1.00 48.41 83 ALA A N 1
ATOM 598 C CA . ALA A 1 83 ? 26.698 -7.833 -21.904 1.00 48.41 83 ALA A CA 1
ATOM 599 C C . ALA A 1 83 ? 28.185 -7.689 -22.301 1.0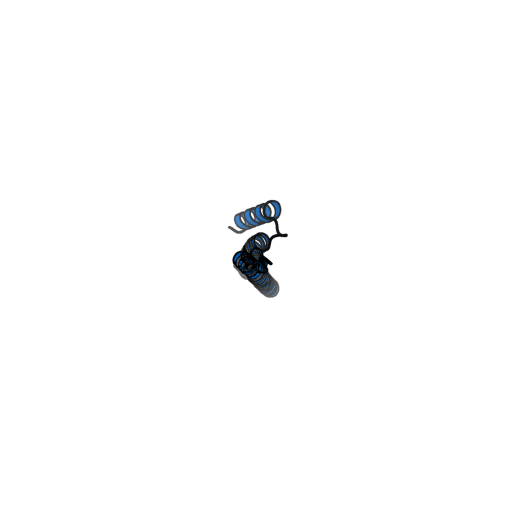0 48.41 83 ALA A C 1
ATOM 601 O O . ALA A 1 83 ? 28.514 -7.744 -23.483 1.00 48.41 83 ALA A O 1
ATOM 602 N N . GLN A 1 84 ? 29.095 -7.537 -21.330 1.00 47.47 84 GLN A N 1
ATOM 603 C CA . GLN A 1 84 ? 30.546 -7.516 -21.541 1.00 47.47 84 GLN A CA 1
ATOM 604 C C . GLN A 1 84 ? 31.187 -8.817 -21.049 1.00 47.47 84 GLN A C 1
ATOM 606 O O . GLN A 1 84 ? 32.003 -8.832 -20.135 1.00 47.47 84 GLN A O 1
ATOM 611 N N . LEU A 1 85 ? 30.867 -9.927 -21.705 1.00 58.69 85 LEU A N 1
ATOM 612 C CA . LEU A 1 85 ? 31.824 -11.026 -21.812 1.00 58.69 85 LEU A CA 1
ATOM 613 C C . LEU A 1 85 ? 32.089 -11.282 -23.296 1.00 58.69 85 LEU A C 1
ATOM 615 O O . LEU A 1 85 ? 31.476 -12.172 -23.887 1.00 58.69 85 LEU A O 1
ATOM 619 N N . PRO A 1 86 ? 32.990 -10.514 -23.937 1.00 44.72 86 PRO A N 1
ATOM 620 C CA . PRO A 1 86 ? 33.515 -10.907 -25.226 1.00 44.72 86 PRO A CA 1
ATOM 621 C C . PRO A 1 86 ? 34.473 -12.074 -24.991 1.00 44.72 86 PRO A C 1
ATOM 623 O O . PRO A 1 86 ? 35.587 -11.905 -24.494 1.00 44.72 86 PRO A O 1
ATOM 626 N N . GLY A 1 87 ? 34.038 -13.267 -25.389 1.00 54.44 87 GLY A N 1
ATOM 627 C CA . GLY A 1 87 ? 34.926 -14.370 -25.734 1.00 54.44 87 GLY A CA 1
ATOM 628 C C . GLY A 1 87 ? 35.796 -14.011 -26.941 1.00 54.44 87 GLY A C 1
ATOM 629 O O . GLY A 1 87 ? 35.593 -14.532 -28.032 1.00 54.44 87 GLY A O 1
ATOM 630 N N . LEU A 1 88 ? 36.773 -13.126 -26.748 1.00 50.19 88 LEU A N 1
ATOM 631 C CA . LEU A 1 88 ? 37.851 -12.856 -27.695 1.00 50.19 88 LEU A CA 1
ATOM 632 C C . LEU A 1 88 ? 39.133 -13.482 -27.146 1.00 50.19 88 LEU A C 1
ATOM 634 O O . LEU A 1 88 ? 39.932 -12.851 -26.460 1.00 50.19 88 LEU A O 1
ATOM 638 N N . LEU A 1 89 ? 39.310 -14.766 -27.459 1.00 56.38 89 LEU A N 1
ATOM 639 C CA . LEU A 1 89 ? 40.636 -15.375 -27.494 1.00 56.38 89 LEU A CA 1
ATOM 640 C C . LEU A 1 89 ? 41.499 -14.550 -28.467 1.00 56.38 89 LEU A C 1
ATOM 642 O O . LEU A 1 89 ? 41.052 -14.320 -29.595 1.00 56.38 89 LEU A O 1
ATOM 646 N N . PRO A 1 90 ? 42.715 -14.110 -28.095 1.00 46.41 90 PRO A N 1
ATOM 647 C CA . PRO A 1 90 ? 43.600 -13.450 -29.040 1.00 46.41 90 PRO A CA 1
ATOM 648 C C . PRO A 1 90 ? 44.001 -14.468 -30.111 1.00 46.41 90 PRO A C 1
ATOM 650 O O . PRO A 1 90 ? 44.716 -15.440 -29.854 1.00 46.41 90 PRO A O 1
ATOM 653 N N . GLY A 1 91 ? 43.469 -14.264 -31.316 1.00 46.53 91 GLY A N 1
ATOM 654 C CA . GLY A 1 91 ? 43.813 -15.027 -32.502 1.00 46.53 91 GLY A CA 1
ATOM 655 C C . GLY A 1 91 ? 45.315 -14.972 -32.763 1.00 46.53 91 GLY A C 1
ATOM 656 O O . GLY A 1 91 ? 45.946 -13.919 -32.705 1.00 46.53 91 GLY A O 1
ATOM 657 N N . LYS A 1 92 ? 45.881 -16.144 -33.043 1.00 47.91 92 LYS A N 1
ATOM 658 C CA . LYS A 1 92 ? 47.253 -16.342 -33.510 1.00 47.91 92 LYS A CA 1
ATOM 659 C C . LYS A 1 92 ? 47.580 -15.444 -34.708 1.00 47.91 92 LYS A C 1
ATOM 661 O O . LYS A 1 92 ? 46.856 -15.486 -35.695 1.00 47.91 92 LYS A O 1
ATOM 666 N N . ALA A 1 93 ? 48.762 -14.830 -34.683 1.00 48.62 93 ALA A N 1
ATOM 667 C CA . ALA A 1 93 ? 49.689 -14.841 -35.819 1.00 48.62 93 ALA A CA 1
ATOM 668 C C . ALA A 1 93 ? 51.114 -14.459 -35.368 1.00 48.62 93 ALA A C 1
ATOM 670 O O . ALA A 1 93 ? 51.348 -13.301 -35.032 1.00 48.62 93 ALA A O 1
ATOM 671 N N . PRO A 1 94 ? 52.099 -15.374 -35.395 1.00 47.66 94 PRO A N 1
ATOM 672 C CA . PRO A 1 94 ? 53.479 -14.985 -35.628 1.00 47.66 94 PRO A CA 1
ATOM 673 C C . PRO A 1 94 ? 53.704 -14.922 -37.144 1.00 47.66 94 PRO A C 1
ATOM 675 O O . PRO A 1 94 ? 53.603 -15.937 -37.836 1.00 47.66 94 PRO A O 1
ATOM 678 N N . ALA A 1 95 ? 54.000 -13.733 -37.666 1.00 46.34 95 ALA A N 1
ATOM 679 C CA . ALA A 1 95 ? 54.502 -13.585 -39.025 1.00 46.34 95 ALA A CA 1
ATOM 680 C C . ALA A 1 95 ? 55.896 -14.233 -39.111 1.00 46.34 95 ALA A C 1
ATOM 682 O O . ALA A 1 95 ? 56.837 -13.795 -38.452 1.00 46.34 95 ALA A O 1
ATOM 683 N N . ARG A 1 96 ? 56.010 -15.304 -39.901 1.00 47.09 96 ARG A N 1
ATOM 684 C CA . ARG A 1 96 ? 57.267 -15.729 -40.526 1.00 47.09 96 ARG A CA 1
ATOM 685 C C . ARG A 1 96 ? 57.264 -15.160 -41.942 1.00 47.09 96 ARG A C 1
ATOM 687 O O . ARG A 1 96 ? 56.307 -15.435 -42.661 1.00 47.09 96 ARG A O 1
ATOM 694 N N . VAL A 1 97 ? 58.283 -14.379 -42.292 1.00 49.09 97 VAL A N 1
ATOM 695 C CA . VAL A 1 97 ? 59.291 -14.571 -43.360 1.00 49.09 97 VAL A CA 1
ATOM 696 C C . VAL A 1 97 ? 60.248 -13.389 -43.254 1.00 49.09 97 VAL A C 1
ATOM 698 O O . VAL A 1 97 ? 59.753 -12.242 -43.234 1.00 49.09 97 VAL A O 1
#

Secondary structure (DSSP, 8-state):
-HHHHHHHHHHHHHHS-TTSHHHHHHHHHHHHHHHHHHHTS-GGGS-HHHHHHHHHHHHHHHHHHHHHHHHHHHHHHHTTGGG--------------

Sequence (97 aa):
MTDTLEDVLDRARAGIDRSEALGEAQVAVLEAALSLVRASRPPLAQAPSEHAELLREALASVRAATVATGIAVTRAHRGPVAAQLPGLLPGKAPARV

Foldseek 3Di:
DLVVLVVVLVVLVVPFDCVALQSLLVSLQSQLVNLVVVLPPDCVVDDPVSSVVSNVSSVVSNVSNVVSVVVVVVVVVPPDPVVPDPPDDPDDDDDDD

pLDDT: mean 85.02, std 18.48, range [44.72, 98.81]

Radius of gyration: 24.41 Å; chains: 1; bounding box: 75×28×63 Å